Protein AF-A0A967LFM9-F1 (afdb_monomer_lite)

Foldseek 3Di:
DVQLVVLVVCVVVVVDDSLVSLCPDPVNPDDNVRSVVVVDVVVVCVVVVVVVVVVVD

Secondary structure (DSSP, 8-state):
-HHHHHHHHHHHTTSS-HHHHHHT-TT--S-HHHHHHHH-HHHHHHHHHHHHHTT--

Radius of gyration: 15.55 Å; chains: 1; bounding box: 36×24×38 Å

Sequence (57 aa):
YRIVQRNAMDTWDGKGHLKDLLAADPEVVLSNDDLEECFSLDRVAQTSSVVFDRLEG

pLDDT: mean 78.64, std 13.43, range [50.47, 91.19]

Structure (mmCIF, N/CA/C/O backbone):
data_AF-A0A967LFM9-F1
#
_entry.id   AF-A0A967LFM9-F1
#
loop_
_atom_site.group_PDB
_atom_site.id
_atom_site.type_symbol
_atom_site.label_atom_id
_atom_site.label_alt_id
_atom_site.label_comp_id
_atom_site.label_asym_id
_atom_site.label_entity_id
_atom_site.label_seq_id
_atom_site.pdbx_PDB_ins_code
_atom_site.Cartn_x
_atom_site.Cartn_y
_atom_site.Cartn_z
_atom_site.occupancy
_atom_site.B_iso_or_equiv
_atom_site.auth_seq_id
_atom_site.auth_comp_id
_atom_site.auth_asym_id
_atom_site.auth_atom_id
_atom_site.pdbx_PDB_model_num
ATOM 1 N N . TYR A 1 1 ? 10.094 1.128 12.428 1.00 75.75 1 TYR A N 1
ATOM 2 C CA . TYR A 1 1 ? 10.510 -0.292 12.484 1.00 75.75 1 TYR A CA 1
ATOM 3 C C . TYR A 1 1 ? 9.464 -1.179 13.156 1.00 75.75 1 TYR A C 1
ATOM 5 O O . TYR A 1 1 ? 8.946 -2.052 12.480 1.00 75.75 1 TYR A O 1
ATOM 13 N N . ARG A 1 2 ? 9.076 -0.938 14.424 1.00 86.62 2 ARG A N 1
ATOM 14 C CA . ARG A 1 2 ? 8.054 -1.751 15.128 1.00 86.62 2 ARG A CA 1
ATOM 15 C C . ARG A 1 2 ? 6.715 -1.881 14.381 1.00 86.62 2 ARG A C 1
ATOM 17 O O . ARG A 1 2 ? 6.216 -2.988 14.250 1.00 86.62 2 ARG A O 1
ATOM 24 N N . ILE A 1 3 ? 6.192 -0.777 13.845 1.00 86.94 3 ILE A N 1
ATOM 25 C CA . ILE A 1 3 ? 4.942 -0.746 13.060 1.00 86.94 3 ILE A CA 1
ATOM 26 C C . ILE A 1 3 ? 5.046 -1.648 11.821 1.00 86.94 3 ILE A C 1
ATOM 28 O O . ILE A 1 3 ? 4.219 -2.527 11.611 1.00 86.94 3 ILE A O 1
ATOM 32 N N . VAL A 1 4 ? 6.114 -1.489 11.036 1.00 86.50 4 VAL A N 1
ATOM 33 C CA . VAL A 1 4 ? 6.358 -2.299 9.830 1.00 86.50 4 VAL A CA 1
ATOM 34 C C . VAL A 1 4 ? 6.511 -3.779 10.176 1.00 86.50 4 VAL A C 1
ATOM 36 O O . VAL A 1 4 ? 5.932 -4.622 9.507 1.00 86.50 4 VAL A O 1
ATOM 39 N N . GLN A 1 5 ? 7.244 -4.103 11.244 1.00 88.06 5 GLN A N 1
ATOM 40 C CA . GLN A 1 5 ? 7.438 -5.485 11.681 1.00 88.06 5 GLN A CA 1
ATOM 41 C C . GLN A 1 5 ? 6.120 -6.144 12.110 1.00 88.06 5 GLN A C 1
ATOM 43 O O . GLN A 1 5 ? 5.866 -7.280 11.725 1.00 88.06 5 GLN A O 1
ATOM 48 N N . ARG A 1 6 ? 5.274 -5.439 12.872 1.00 89.81 6 ARG A N 1
ATOM 49 C CA . ARG A 1 6 ? 3.945 -5.923 13.281 1.00 89.81 6 ARG A CA 1
ATOM 50 C C . ARG A 1 6 ? 3.084 -6.254 12.061 1.00 89.81 6 ARG A C 1
ATOM 52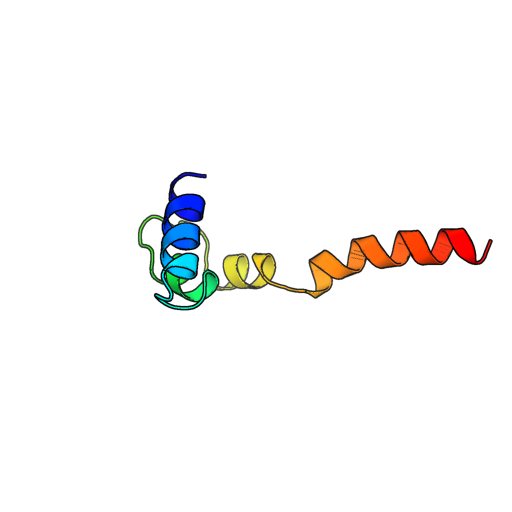 O O . ARG A 1 6 ? 2.657 -7.393 11.916 1.00 89.81 6 ARG A O 1
ATOM 59 N N . ASN A 1 7 ? 2.932 -5.294 11.150 1.00 88.44 7 ASN A N 1
ATOM 60 C CA . ASN A 1 7 ? 2.125 -5.473 9.942 1.00 88.44 7 ASN A CA 1
ATOM 61 C C . ASN A 1 7 ? 2.705 -6.548 8.999 1.00 88.44 7 ASN A C 1
ATOM 63 O O . ASN A 1 7 ? 1.956 -7.274 8.348 1.00 88.44 7 ASN A O 1
ATOM 67 N N . ALA A 1 8 ? 4.032 -6.719 8.958 1.00 88.44 8 ALA A N 1
ATOM 68 C CA . ALA A 1 8 ? 4.678 -7.800 8.209 1.00 88.44 8 ALA A CA 1
ATOM 69 C C . ALA A 1 8 ? 4.379 -9.186 8.799 1.00 88.44 8 ALA A C 1
ATOM 71 O O . ALA A 1 8 ? 4.127 -10.125 8.048 1.00 88.44 8 ALA A O 1
ATOM 72 N N . MET A 1 9 ? 4.353 -9.314 10.128 1.00 91.06 9 MET A N 1
ATOM 73 C CA . MET A 1 9 ? 3.948 -10.562 10.782 1.00 91.06 9 MET A CA 1
ATOM 74 C C . MET A 1 9 ? 2.463 -10.866 10.550 1.00 91.06 9 MET A C 1
ATOM 76 O O . MET A 1 9 ? 2.117 -12.012 10.287 1.00 91.06 9 MET A O 1
ATOM 80 N N . ASP A 1 10 ? 1.598 -9.850 10.570 1.00 89.94 10 ASP A N 1
ATOM 81 C CA . ASP A 1 10 ? 0.172 -10.004 10.250 1.00 89.94 10 ASP A CA 1
ATOM 82 C C . ASP A 1 10 ? -0.056 -10.409 8.782 1.00 89.94 10 ASP A C 1
ATOM 84 O O . ASP A 1 10 ? -0.900 -11.256 8.490 1.00 89.94 10 ASP A O 1
ATOM 88 N N . THR A 1 11 ? 0.750 -9.872 7.861 1.00 91.19 11 THR A N 1
ATOM 89 C CA . THR A 1 11 ? 0.780 -10.304 6.452 1.00 91.19 11 THR A CA 1
ATOM 90 C C . THR A 1 11 ? 1.155 -11.783 6.348 1.00 91.19 11 THR A C 1
ATOM 92 O O . THR A 1 11 ? 0.518 -12.537 5.615 1.00 91.19 11 THR A O 1
ATOM 95 N N . TRP A 1 12 ? 2.174 -12.215 7.100 1.00 87.31 12 TRP A N 1
ATOM 96 C CA . TRP A 1 12 ? 2.634 -13.607 7.119 1.00 87.31 12 TRP A CA 1
ATOM 97 C C . TRP A 1 12 ? 1.579 -14.575 7.673 1.00 87.31 12 TRP A C 1
ATOM 99 O O . TRP A 1 12 ? 1.464 -15.700 7.196 1.00 87.31 12 TRP A O 1
ATOM 109 N N . ASP A 1 13 ? 0.773 -14.123 8.634 1.00 91.00 13 ASP A N 1
ATOM 110 C CA . ASP A 1 13 ? -0.355 -14.867 9.212 1.00 91.00 13 ASP A CA 1
ATOM 111 C C . ASP A 1 13 ? -1.593 -14.908 8.285 1.00 91.00 13 ASP A C 1
ATOM 113 O O . ASP A 1 13 ? -2.645 -15.430 8.646 1.00 91.00 13 ASP A O 1
ATOM 117 N N . GLY A 1 14 ? -1.489 -14.355 7.070 1.00 89.12 14 GLY A N 1
ATOM 118 C CA . GLY A 1 14 ? -2.545 -14.396 6.059 1.00 89.12 14 GLY A CA 1
ATOM 119 C C . GLY A 1 14 ? -3.637 -13.340 6.240 1.00 89.12 14 GLY A C 1
ATOM 120 O O . GLY A 1 14 ? -4.710 -13.474 5.654 1.00 89.12 14 GLY A O 1
ATOM 121 N N . LYS A 1 15 ? -3.386 -12.275 7.015 1.00 85.50 15 LYS A N 1
ATOM 122 C CA . LYS A 1 15 ? -4.378 -11.215 7.285 1.00 85.50 15 LYS A CA 1
ATOM 123 C C . LYS A 1 15 ? -4.555 -10.198 6.150 1.00 85.50 15 LYS A C 1
ATOM 125 O O . LYS A 1 15 ? -5.324 -9.255 6.304 1.00 85.50 15 LYS A O 1
ATOM 130 N N . GLY A 1 16 ? -3.874 -10.382 5.019 1.00 89.88 16 GLY A N 1
ATOM 131 C CA . GLY A 1 16 ? -3.983 -9.527 3.834 1.00 89.88 16 GLY A CA 1
ATOM 132 C C . GLY A 1 16 ? -2.625 -9.065 3.317 1.00 89.88 16 GLY A C 1
ATOM 133 O O . GLY A 1 16 ? -1.591 -9.619 3.687 1.00 89.88 16 GLY A O 1
ATOM 134 N N . HIS A 1 17 ? -2.623 -8.055 2.447 1.00 88.81 17 HIS A N 1
ATOM 135 C CA . HIS A 1 17 ? -1.390 -7.473 1.925 1.00 88.81 17 HIS A CA 1
ATOM 136 C C . HIS A 1 17 ? -0.793 -6.457 2.903 1.00 88.81 17 HIS A C 1
ATOM 138 O O . HIS A 1 17 ? -1.504 -5.652 3.502 1.00 88.81 17 HIS A O 1
ATOM 144 N N . LEU A 1 18 ? 0.541 -6.437 2.997 1.00 87.19 18 LEU A N 1
ATOM 145 C CA . LEU A 1 18 ? 1.284 -5.524 3.873 1.00 87.19 18 LEU A CA 1
ATOM 146 C C . LEU A 1 18 ? 0.920 -4.053 3.648 1.00 87.19 18 LEU A C 1
ATOM 148 O O . LEU A 1 18 ? 0.827 -3.285 4.601 1.00 87.19 18 LEU A O 1
ATOM 152 N N . LYS A 1 19 ? 0.709 -3.668 2.389 1.00 88.50 19 LYS A N 1
ATOM 153 C CA . LYS A 1 19 ? 0.325 -2.310 2.009 1.00 88.50 19 LYS A CA 1
ATOM 154 C C . LYS A 1 19 ? -1.024 -1.910 2.612 1.00 88.50 19 LYS A C 1
ATOM 156 O O . LYS A 1 19 ? -1.123 -0.839 3.198 1.00 88.50 19 LYS A O 1
ATOM 161 N N . ASP A 1 20 ? -2.021 -2.787 2.524 1.00 88.75 20 ASP A N 1
ATOM 162 C CA . ASP A 1 20 ? -3.364 -2.534 3.054 1.00 88.75 20 ASP A CA 1
ATOM 163 C C . ASP A 1 20 ? -3.345 -2.460 4.584 1.00 88.75 20 ASP A C 1
ATOM 165 O O . ASP A 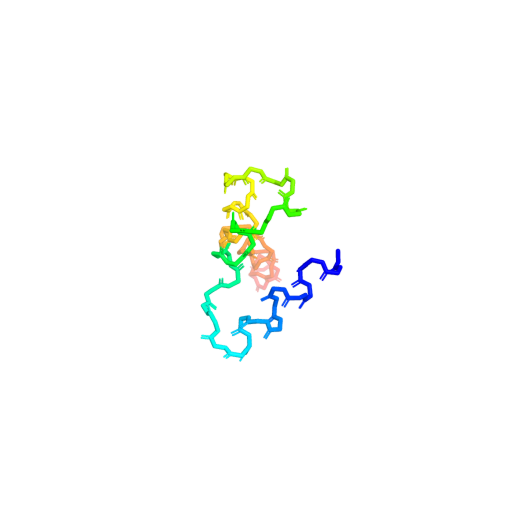1 20 ? -3.980 -1.592 5.179 1.00 88.75 20 ASP A O 1
ATOM 169 N N . LEU A 1 21 ? -2.556 -3.331 5.224 1.00 89.00 21 LEU A N 1
ATOM 170 C CA . LEU A 1 21 ? -2.368 -3.329 6.675 1.00 89.00 21 LEU A CA 1
ATOM 171 C C . LEU A 1 21 ? -1.692 -2.041 7.161 1.00 89.00 21 LEU A C 1
ATOM 173 O O . LEU A 1 21 ? -2.119 -1.469 8.156 1.00 89.00 21 LEU A O 1
ATOM 177 N N . LEU A 1 22 ? -0.683 -1.547 6.437 1.00 89.50 22 LEU A N 1
ATOM 178 C CA . LEU A 1 22 ? -0.030 -0.276 6.757 1.00 89.50 22 LEU A CA 1
ATOM 179 C C . LEU A 1 22 ? -0.938 0.933 6.489 1.00 89.50 22 LEU A C 1
ATOM 181 O O . LEU A 1 22 ? -0.927 1.869 7.279 1.00 89.50 22 LEU A O 1
ATOM 185 N N . ALA A 1 23 ? -1.733 0.921 5.418 1.00 88.62 23 ALA A N 1
ATOM 186 C CA . ALA A 1 23 ? -2.675 2.001 5.118 1.00 88.62 23 ALA A CA 1
ATOM 187 C C . ALA A 1 23 ? -3.825 2.085 6.142 1.00 88.62 23 ALA A C 1
ATOM 189 O O . ALA A 1 23 ? -4.364 3.162 6.390 1.00 88.62 23 ALA A O 1
ATOM 190 N N . ALA A 1 24 ? -4.196 0.955 6.750 1.00 89.12 24 ALA A N 1
ATOM 191 C CA . ALA A 1 24 ? -5.211 0.886 7.799 1.00 89.12 24 ALA A CA 1
ATOM 192 C C . ALA A 1 24 ? -4.666 1.170 9.214 1.00 89.12 24 ALA A C 1
ATOM 194 O O . ALA A 1 24 ? -5.453 1.282 10.158 1.00 89.12 24 ALA A O 1
ATOM 195 N N . ASP A 1 25 ? -3.345 1.264 9.389 1.00 87.25 25 ASP A N 1
ATOM 196 C CA . ASP A 1 25 ? -2.708 1.425 10.695 1.00 87.25 25 ASP A CA 1
ATOM 197 C C . ASP A 1 25 ? -2.666 2.912 11.109 1.00 87.25 25 ASP A C 1
ATOM 199 O O . ASP A 1 25 ? -1.974 3.709 10.473 1.00 87.25 25 ASP A O 1
ATOM 203 N N . PRO A 1 26 ? -3.350 3.320 12.197 1.00 88.19 26 PRO A N 1
ATOM 204 C CA . PRO A 1 26 ? -3.389 4.717 12.632 1.00 88.19 26 PRO A CA 1
ATOM 205 C C . PRO A 1 26 ? -2.039 5.238 13.151 1.00 88.19 26 PRO A C 1
ATOM 207 O O . PRO A 1 26 ? -1.890 6.443 13.351 1.00 88.19 26 PRO A O 1
ATOM 210 N N . GLU A 1 27 ? -1.057 4.363 13.401 1.00 88.12 27 GLU A N 1
ATOM 211 C CA . GLU A 1 27 ? 0.307 4.771 13.753 1.00 88.12 27 GLU A CA 1
ATOM 212 C C . GLU A 1 27 ? 1.159 5.129 12.519 1.00 88.12 27 GLU A C 1
ATOM 214 O O . GLU A 1 27 ? 2.276 5.637 12.667 1.00 88.12 27 GLU A O 1
ATOM 219 N N . VAL A 1 28 ? 0.668 4.875 11.299 1.00 87.25 28 VAL A N 1
ATOM 220 C CA . VAL A 1 28 ? 1.353 5.255 10.060 1.00 87.25 28 VAL A CA 1
ATOM 221 C C . VAL A 1 28 ? 1.092 6.728 9.756 1.00 87.25 28 VAL A C 1
ATOM 223 O O . VAL A 1 28 ? -0.034 7.171 9.575 1.00 87.25 28 VAL A O 1
ATOM 226 N N . VAL A 1 29 ? 2.178 7.499 9.698 1.00 88.38 29 VAL A N 1
ATOM 227 C CA . VAL A 1 29 ? 2.160 8.949 9.427 1.00 88.38 29 VAL A CA 1
ATOM 228 C C . VAL A 1 29 ? 2.318 9.297 7.944 1.00 88.38 29 VAL A C 1
ATOM 230 O O . VAL A 1 29 ? 2.326 10.473 7.593 1.00 88.38 29 VAL A O 1
ATOM 233 N N . LEU A 1 30 ? 2.503 8.292 7.085 1.00 86.12 30 LEU A N 1
ATOM 234 C CA . LEU A 1 30 ? 2.639 8.478 5.642 1.00 86.12 30 LEU A CA 1
ATOM 235 C C . LEU A 1 30 ? 1.265 8.665 5.004 1.00 86.12 30 LEU A C 1
ATOM 237 O O . LEU A 1 30 ? 0.291 8.040 5.423 1.00 86.12 30 LEU A O 1
ATOM 241 N N . SER A 1 31 ? 1.203 9.503 3.972 1.00 86.50 31 SER A N 1
ATOM 242 C CA . SER A 1 31 ? 0.018 9.572 3.124 1.00 86.50 31 SER A CA 1
ATOM 243 C C . SER A 1 31 ? -0.110 8.296 2.285 1.00 86.50 31 SER A C 1
ATOM 245 O O . SER A 1 31 ? 0.866 7.572 2.081 1.00 86.50 31 SER A O 1
ATOM 247 N N . ASN A 1 32 ? -1.311 8.016 1.775 1.00 84.38 32 ASN A N 1
ATOM 248 C CA . ASN A 1 32 ? -1.522 6.863 0.895 1.00 84.38 32 ASN A CA 1
ATOM 249 C C . ASN A 1 32 ? -0.642 6.926 -0.363 1.00 84.38 32 ASN A C 1
ATOM 251 O O . ASN A 1 32 ? -0.162 5.886 -0.808 1.00 84.38 32 ASN A O 1
ATOM 255 N N . ASP A 1 33 ? -0.392 8.128 -0.885 1.00 84.94 33 ASP A N 1
ATOM 256 C CA . ASP A 1 33 ? 0.4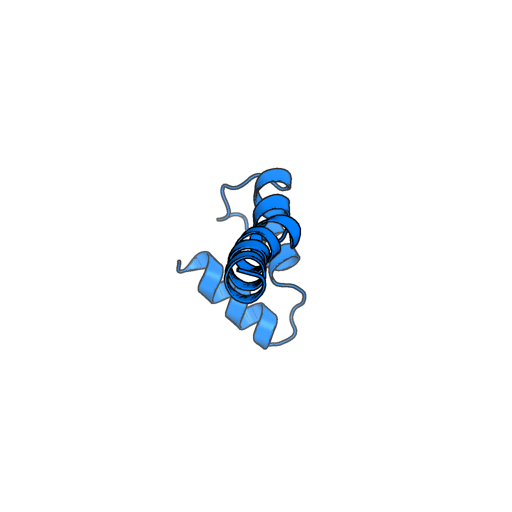43 8.340 -2.069 1.00 84.94 33 ASP A CA 1
ATOM 257 C C . ASP A 1 33 ? 1.918 8.023 -1.766 1.00 84.94 33 ASP A C 1
ATOM 259 O O . ASP A 1 33 ? 2.549 7.259 -2.496 1.00 84.94 33 ASP A O 1
ATOM 263 N N . ASP A 1 34 ? 2.449 8.499 -0.631 1.00 86.56 34 ASP A N 1
ATOM 264 C CA . ASP A 1 34 ? 3.819 8.172 -0.193 1.00 86.56 34 ASP A CA 1
ATOM 265 C C . ASP A 1 34 ? 3.992 6.667 0.064 1.00 86.56 34 ASP A C 1
ATOM 267 O O . ASP A 1 34 ? 5.061 6.082 -0.142 1.00 86.56 34 ASP A O 1
ATOM 271 N N . LEU A 1 35 ? 2.929 6.028 0.553 1.00 86.81 35 LEU A N 1
ATOM 272 C CA . LEU A 1 35 ? 2.910 4.603 0.835 1.00 86.81 35 LEU A CA 1
ATOM 273 C C . LEU A 1 35 ? 2.885 3.800 -0.470 1.00 86.81 35 LEU A C 1
ATOM 275 O O . LEU A 1 35 ? 3.643 2.844 -0.590 1.00 86.81 35 LEU A O 1
ATOM 279 N N . GLU A 1 36 ? 2.107 4.215 -1.472 1.00 85.88 36 GLU A N 1
ATOM 280 C CA . GLU A 1 36 ? 2.125 3.639 -2.824 1.00 85.88 36 GLU A CA 1
ATOM 281 C C . GLU A 1 36 ? 3.524 3.689 -3.447 1.00 85.88 36 GLU A C 1
ATOM 283 O O . GLU A 1 36 ? 4.024 2.674 -3.937 1.00 85.88 36 GLU A O 1
ATOM 288 N N . GLU A 1 37 ? 4.202 4.836 -3.366 1.00 84.69 37 GLU A N 1
ATOM 289 C CA . GLU A 1 37 ? 5.561 4.986 -3.895 1.00 84.69 37 GLU A CA 1
ATOM 290 C C . GLU A 1 37 ? 6.562 4.023 -3.241 1.00 84.69 37 GLU A C 1
ATOM 292 O O . GLU A 1 37 ? 7.500 3.556 -3.894 1.00 84.69 37 GLU A O 1
ATOM 297 N N . CYS A 1 38 ? 6.363 3.675 -1.966 1.00 83.50 38 CYS A N 1
ATOM 298 C CA . CYS A 1 38 ? 7.206 2.702 -1.269 1.00 83.50 38 CYS A CA 1
ATOM 299 C C . CYS A 1 38 ? 7.030 1.265 -1.790 1.00 83.50 38 CYS A C 1
ATOM 301 O O . CYS A 1 38 ? 7.950 0.459 -1.644 1.00 83.50 38 CYS A O 1
ATOM 303 N N . PHE A 1 39 ? 5.882 0.944 -2.397 1.00 82.94 39 PHE A N 1
ATOM 304 C CA . PHE A 1 39 ? 5.601 -0.357 -3.020 1.00 82.94 39 PHE A CA 1
ATOM 305 C C . PHE A 1 39 ? 5.760 -0.343 -4.549 1.00 82.94 39 PHE A C 1
ATOM 307 O O . PHE A 1 39 ? 5.601 -1.385 -5.189 1.00 82.94 39 PHE A O 1
ATOM 314 N N . SER A 1 40 ? 6.106 0.802 -5.143 1.00 79.50 40 SER A N 1
ATOM 315 C CA . SER A 1 40 ? 6.311 0.929 -6.584 1.00 79.50 40 SER A CA 1
ATOM 316 C C . SER A 1 40 ? 7.515 0.112 -7.072 1.00 79.50 40 SER A C 1
ATOM 318 O O . SER A 1 40 ? 8.656 0.300 -6.636 1.00 79.50 40 SER A O 1
ATOM 320 N N . LEU A 1 41 ? 7.259 -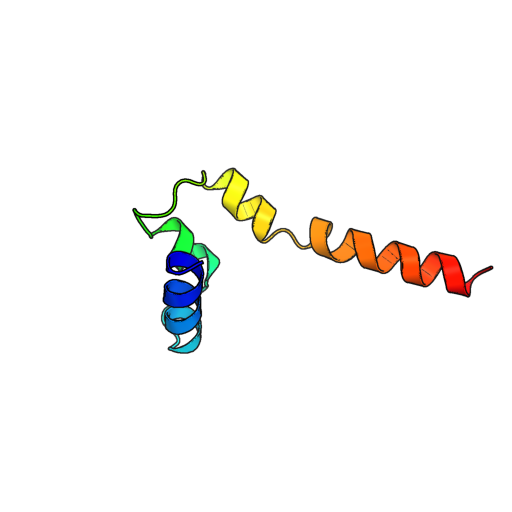0.787 -8.027 1.00 67.06 41 LEU A N 1
ATOM 321 C CA . LEU A 1 41 ? 8.264 -1.656 -8.650 1.00 67.06 41 LEU A CA 1
ATOM 322 C C . LEU A 1 41 ? 9.264 -0.885 -9.525 1.00 67.06 41 LEU A C 1
ATOM 324 O O . LEU A 1 41 ? 10.401 -1.335 -9.675 1.00 67.06 41 LEU A O 1
ATOM 328 N N . ASP A 1 42 ? 8.886 0.289 -10.040 1.00 62.88 42 ASP A N 1
ATOM 329 C CA . ASP A 1 42 ? 9.765 1.163 -10.829 1.00 62.88 42 ASP A CA 1
ATOM 330 C C . ASP A 1 42 ? 11.017 1.567 -10.038 1.00 62.88 42 ASP A C 1
ATOM 332 O O . ASP A 1 42 ? 12.135 1.551 -10.554 1.00 62.88 42 ASP A O 1
ATOM 336 N N . ARG A 1 43 ? 10.859 1.841 -8.738 1.00 57.47 43 ARG A N 1
ATOM 337 C CA . ARG A 1 43 ? 11.975 2.201 -7.854 1.00 57.47 43 ARG A CA 1
ATOM 338 C C . ARG A 1 43 ? 12.920 1.025 -7.595 1.00 57.47 43 ARG A C 1
ATOM 340 O O . ARG A 1 43 ? 14.124 1.221 -7.449 1.00 57.47 43 ARG A O 1
ATOM 347 N N . VAL A 1 44 ? 12.392 -0.199 -7.553 1.00 57.97 44 VAL A N 1
ATOM 348 C CA . VAL A 1 44 ? 13.189 -1.421 -7.357 1.00 57.97 44 VAL A CA 1
ATOM 349 C C . VAL A 1 44 ? 13.970 -1.765 -8.632 1.00 57.97 44 VAL A C 1
ATOM 351 O O . VAL A 1 44 ? 15.144 -2.131 -8.560 1.00 57.97 44 VAL A O 1
ATOM 354 N N . ALA A 1 45 ? 13.355 -1.578 -9.804 1.00 57.69 45 ALA A N 1
ATOM 355 C CA . ALA A 1 45 ? 13.947 -1.889 -11.104 1.00 57.69 45 ALA A CA 1
ATOM 356 C C . ALA A 1 45 ? 15.083 -0.934 -11.524 1.00 57.69 45 ALA A C 1
ATOM 358 O O . ALA A 1 45 ? 15.981 -1.347 -12.262 1.00 57.69 45 ALA A O 1
ATOM 359 N N . GLN A 1 46 ? 15.117 0.304 -11.013 1.00 58.16 46 GLN A N 1
ATOM 360 C CA . GLN A 1 46 ? 16.189 1.273 -11.307 1.00 58.16 46 GLN A CA 1
ATOM 361 C C . GLN A 1 46 ? 17.597 0.760 -10.962 1.00 58.16 46 GLN A C 1
ATOM 363 O O . GLN A 1 46 ? 18.568 1.138 -11.614 1.00 58.16 46 GLN A O 1
ATOM 368 N N . THR A 1 47 ? 17.730 -0.137 -9.979 1.00 55.75 47 THR A N 1
ATOM 369 C CA . THR A 1 47 ? 19.046 -0.690 -9.608 1.00 55.75 47 THR A CA 1
ATOM 370 C C . THR A 1 47 ? 19.480 -1.827 -10.543 1.00 55.75 47 THR A C 1
ATOM 372 O O . THR A 1 47 ? 20.674 -2.042 -10.742 1.00 55.75 47 THR A O 1
ATOM 375 N N . SER A 1 48 ? 18.534 -2.540 -11.165 1.00 54.47 48 SER A N 1
ATOM 376 C CA . SER A 1 48 ? 18.839 -3.651 -12.075 1.00 54.47 48 SER A CA 1
ATOM 377 C C . SER A 1 48 ? 19.431 -3.182 -13.403 1.00 54.47 48 SER A C 1
ATOM 379 O O . SER A 1 48 ? 20.266 -3.889 -13.962 1.00 54.47 48 SER A O 1
ATOM 381 N N . SER A 1 49 ? 19.075 -1.980 -13.872 1.00 54.88 49 SER A N 1
ATOM 382 C CA . SER A 1 49 ? 19.617 -1.407 -15.115 1.00 54.88 49 SER A CA 1
ATOM 383 C C . SER A 1 49 ? 21.145 -1.278 -15.085 1.00 54.88 49 SER A C 1
ATOM 385 O O . SER A 1 49 ? 21.812 -1.594 -16.064 1.00 54.88 49 SER A O 1
ATOM 387 N N . VAL A 1 50 ? 21.720 -0.906 -13.935 1.00 59.16 50 VAL A N 1
ATOM 388 C CA . VAL A 1 50 ? 23.172 -0.686 -13.784 1.00 59.16 50 VAL A CA 1
ATOM 389 C C . VAL A 1 50 ? 23.980 -1.979 -13.955 1.00 59.16 50 VAL A C 1
ATOM 391 O O . VAL A 1 50 ? 25.142 -1.946 -14.359 1.00 59.16 50 VAL A O 1
ATOM 394 N N . VAL A 1 51 ? 23.387 -3.133 -13.637 1.00 60.47 51 VAL A N 1
ATOM 395 C CA . VAL A 1 51 ? 24.065 -4.433 -13.763 1.00 60.47 51 VAL A CA 1
ATOM 396 C C . VAL A 1 51 ? 24.155 -4.866 -15.227 1.00 60.47 51 VAL A C 1
ATOM 398 O O . VAL A 1 51 ? 25.165 -5.450 -15.616 1.00 60.47 51 VAL A O 1
ATOM 401 N N . PHE A 1 52 ? 23.144 -4.546 -16.040 1.00 59.28 52 PHE A N 1
ATOM 402 C CA . PHE A 1 52 ? 23.147 -4.862 -17.470 1.00 59.28 52 PHE A CA 1
ATOM 403 C C . PHE A 1 52 ? 24.126 -3.978 -18.255 1.00 59.28 52 PHE A C 1
ATOM 405 O O . PHE A 1 52 ? 24.912 -4.519 -19.030 1.00 59.28 52 PHE A O 1
ATOM 412 N N . ASP A 1 53 ? 24.208 -2.677 -17.949 1.00 62.47 53 ASP A N 1
ATOM 413 C CA . ASP A 1 53 ? 25.154 -1.750 -18.602 1.00 62.47 53 ASP A CA 1
ATOM 414 C C . ASP A 1 53 ? 26.629 -2.168 -18.453 1.00 62.47 53 ASP A C 1
ATOM 416 O O . ASP A 1 53 ? 27.481 -1.799 -19.258 1.00 62.47 53 ASP A O 1
ATOM 420 N N . ARG A 1 54 ? 26.962 -2.947 -17.416 1.00 59.91 54 ARG A N 1
ATOM 421 C CA . ARG A 1 54 ? 28.339 -3.380 -17.136 1.00 59.91 54 ARG A CA 1
ATOM 422 C C . ARG A 1 54 ? 28.742 -4.683 -17.836 1.00 59.91 54 ARG A C 1
ATOM 424 O O . ARG A 1 54 ? 29.921 -5.020 -17.816 1.00 59.91 54 ARG A O 1
ATOM 431 N N . LEU A 1 55 ? 27.792 -5.422 -18.411 1.00 60.28 55 LEU A N 1
ATOM 432 C CA . LEU A 1 55 ? 28.049 -6.682 -19.123 1.00 60.28 55 LEU A CA 1
ATOM 433 C C . LEU A 1 55 ? 28.146 -6.501 -20.645 1.00 60.28 55 LEU A C 1
ATOM 435 O O . LEU A 1 55 ? 28.702 -7.370 -21.311 1.00 60.28 55 LEU A O 1
ATOM 439 N N . GLU A 1 56 ? 27.640 -5.390 -21.183 1.00 58.16 56 GLU A N 1
ATOM 440 C CA . GLU A 1 56 ? 27.725 -5.052 -22.613 1.00 58.16 56 GLU A CA 1
ATOM 441 C C . GLU A 1 56 ? 28.945 -4.177 -22.976 1.00 58.16 56 GLU A C 1
ATOM 443 O O . GLU A 1 56 ? 29.085 -3.776 -24.132 1.00 58.16 56 GL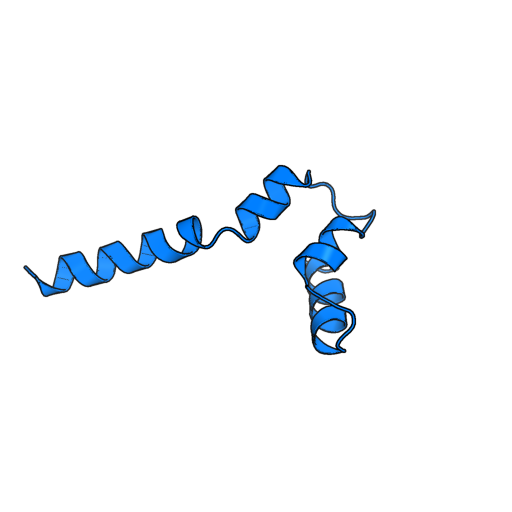U A O 1
ATOM 448 N N . GLY A 1 57 ? 29.826 -3.888 -22.007 1.00 50.47 57 GLY A N 1
ATOM 449 C CA . GLY A 1 57 ? 31.051 -3.089 -22.178 1.00 50.47 57 GLY A CA 1
ATOM 450 C C . GLY A 1 57 ? 32.317 -3.909 -22.392 1.00 50.47 57 GLY A C 1
ATOM 451 O O . GLY A 1 57 ? 32.557 -4.838 -21.588 1.0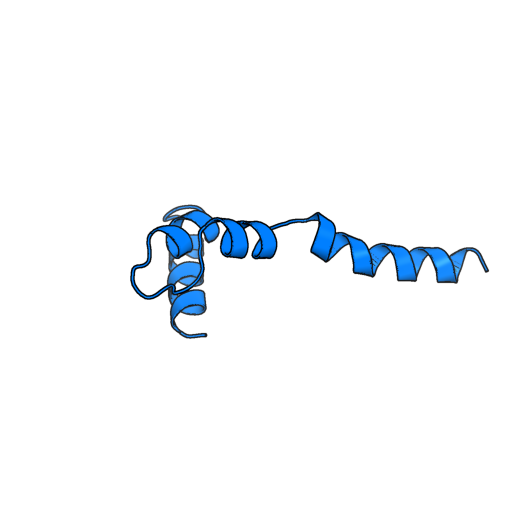0 50.47 57 GLY A O 1
#